Protein AF-A0A0F9DGI6-F1 (afdb_monomer_lite)

Structure (mmCIF, N/CA/C/O backbone):
data_AF-A0A0F9DGI6-F1
#
_entry.id   AF-A0A0F9DGI6-F1
#
loop_
_atom_site.group_PDB
_atom_site.id
_atom_site.type_symbol
_atom_site.label_atom_id
_atom_site.label_alt_id
_atom_site.label_comp_id
_atom_site.label_asym_id
_atom_site.label_entity_id
_atom_site.label_seq_id
_atom_site.pdbx_PDB_ins_code
_atom_site.Cartn_x
_atom_site.Cartn_y
_atom_site.Cartn_z
_atom_site.occupancy
_atom_site.B_iso_or_equiv
_atom_site.auth_seq_id
_atom_site.auth_comp_id
_atom_site.auth_asym_id
_atom_site.auth_atom_id
_atom_site.pdbx_PDB_model_num
ATOM 1 N N . MET A 1 1 ? -8.367 -5.521 -29.410 1.00 47.44 1 MET A N 1
ATOM 2 C CA . MET A 1 1 ? -8.318 -5.697 -27.944 1.00 47.44 1 MET A CA 1
ATOM 3 C C . MET A 1 1 ? -9.684 -6.177 -27.486 1.00 47.44 1 MET A C 1
ATOM 5 O O . MET A 1 1 ? -10.638 -5.412 -27.574 1.00 47.44 1 MET A O 1
ATOM 9 N N . SER A 1 2 ? -9.811 -7.448 -27.109 1.00 55.69 2 SER A N 1
ATOM 10 C CA . SER A 1 2 ? -10.989 -7.935 -26.387 1.00 55.69 2 SER A CA 1
ATOM 11 C C . SER A 1 2 ? -10.963 -7.313 -24.996 1.00 55.69 2 SER A C 1
ATOM 13 O O . SER A 1 2 ? -9.990 -7.484 -24.268 1.00 55.69 2 SER A O 1
ATOM 15 N N . ILE A 1 3 ? -11.986 -6.536 -24.656 1.00 68.00 3 ILE A N 1
ATOM 16 C CA . ILE A 1 3 ? -12.141 -6.012 -23.301 1.00 68.00 3 ILE A CA 1
ATOM 17 C C . ILE A 1 3 ? -12.694 -7.174 -22.473 1.00 68.00 3 ILE A C 1
ATOM 19 O O . ILE A 1 3 ? -13.788 -7.660 -22.767 1.00 68.00 3 ILE A O 1
ATOM 23 N N . GLU A 1 4 ? -11.923 -7.662 -21.502 1.00 77.56 4 GLU A N 1
ATOM 24 C CA . GLU A 1 4 ? -12.366 -8.728 -20.598 1.00 77.56 4 GLU A CA 1
ATOM 25 C C . GLU A 1 4 ? -13.684 -8.330 -19.915 1.00 77.56 4 GLU A C 1
ATOM 27 O O . GLU A 1 4 ? -13.860 -7.186 -19.491 1.00 77.56 4 GLU A O 1
ATOM 32 N N . GLY A 1 5 ? -14.643 -9.256 -19.867 1.00 76.38 5 GLY A N 1
ATOM 33 C CA . GLY A 1 5 ? -15.973 -9.004 -19.307 1.00 76.38 5 GLY A CA 1
ATOM 34 C C . GLY A 1 5 ? -16.953 -8.247 -20.205 1.00 76.38 5 GLY A C 1
ATOM 35 O O . GLY A 1 5 ? -17.987 -7.787 -19.717 1.00 76.38 5 GLY A O 1
ATOM 36 N N . TYR A 1 6 ? -16.671 -8.105 -21.505 1.00 84.75 6 TYR A N 1
ATOM 37 C CA . TYR A 1 6 ? -17.613 -7.523 -22.465 1.00 84.75 6 TYR A CA 1
ATOM 38 C C . TYR A 1 6 ? -17.814 -8.416 -23.691 1.00 84.75 6 TYR A C 1
ATOM 40 O O . TYR A 1 6 ? -16.871 -8.739 -24.413 1.00 84.75 6 TYR A O 1
ATOM 48 N N . ILE A 1 7 ? -19.075 -8.718 -24.002 1.00 83.25 7 ILE A N 1
ATOM 49 C CA . ILE A 1 7 ? -19.477 -9.396 -25.237 1.00 83.25 7 ILE A CA 1
ATOM 50 C C . ILE A 1 7 ? -20.101 -8.350 -26.160 1.00 83.25 7 ILE A C 1
ATOM 52 O O . ILE A 1 7 ? -21.113 -7.730 -25.836 1.00 83.25 7 ILE A O 1
ATOM 56 N N . ARG A 1 8 ? -19.492 -8.124 -27.334 1.00 81.69 8 ARG A N 1
ATOM 57 C CA . ARG A 1 8 ? -19.981 -7.163 -28.349 1.00 81.69 8 ARG A CA 1
ATOM 58 C C . ARG A 1 8 ? -20.256 -5.757 -27.775 1.00 81.69 8 ARG A C 1
ATOM 60 O O . ARG A 1 8 ? -21.290 -5.158 -28.059 1.00 81.69 8 ARG A O 1
ATOM 67 N N . LYS A 1 9 ? -19.323 -5.234 -26.966 1.00 80.00 9 LYS A N 1
ATOM 68 C CA . LYS A 1 9 ? -19.416 -3.936 -26.254 1.00 80.00 9 LYS A CA 1
ATOM 69 C C . LYS A 1 9 ? -20.543 -3.835 -25.214 1.00 80.00 9 LYS A C 1
ATOM 71 O O . LYS A 1 9 ? -20.774 -2.751 -24.688 1.00 80.00 9 LYS A O 1
ATOM 76 N N . ARG A 1 10 ? -21.229 -4.933 -24.890 1.00 82.88 10 ARG A N 1
ATOM 77 C CA . ARG A 1 10 ? -22.162 -5.007 -23.760 1.00 82.88 10 ARG A CA 1
ATOM 78 C C . ARG A 1 10 ? -21.486 -5.729 -22.596 1.00 82.88 10 ARG A C 1
ATOM 80 O O . ARG A 1 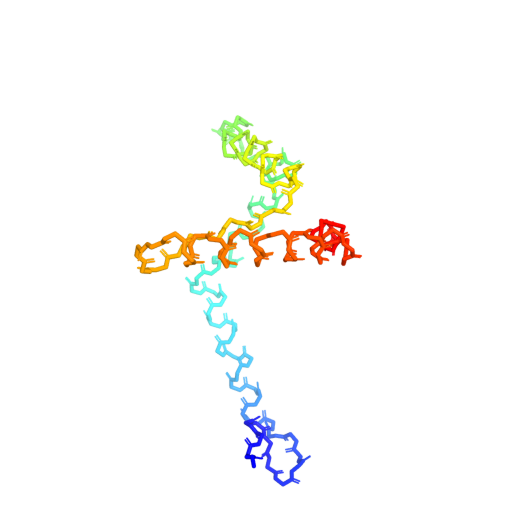10 ? -20.733 -6.670 -22.856 1.00 82.88 10 ARG A O 1
ATOM 87 N N . PRO A 1 11 ? -21.698 -5.286 -21.349 1.00 84.81 11 PRO A N 1
ATOM 88 C CA . PRO A 1 11 ? -21.138 -5.966 -20.191 1.00 84.81 11 PRO A CA 1
ATOM 89 C C . PRO A 1 11 ? -21.702 -7.385 -20.112 1.00 84.81 11 PRO A C 1
ATOM 91 O O . PRO A 1 11 ? -22.913 -7.584 -20.209 1.00 84.81 11 PRO A O 1
ATOM 94 N N . ASP A 1 12 ? -20.815 -8.362 -19.960 1.00 89.00 12 ASP A N 1
ATOM 95 C CA . ASP A 1 12 ? -21.192 -9.739 -19.672 1.00 89.00 12 ASP A CA 1
ATOM 96 C C . ASP A 1 12 ? -21.518 -9.850 -18.182 1.00 89.00 12 ASP A C 1
ATOM 98 O O . ASP A 1 12 ? -20.631 -9.863 -17.326 1.00 89.00 12 ASP A O 1
ATOM 102 N N . THR A 1 13 ? -22.810 -9.884 -17.868 1.00 87.69 13 THR A N 1
ATOM 103 C CA . THR A 1 13 ? -23.293 -9.923 -16.488 1.00 87.69 13 THR A CA 1
ATOM 104 C C . THR A 1 13 ? -22.795 -11.155 -15.740 1.00 87.69 13 THR A C 1
ATOM 106 O O . THR A 1 13 ? -22.442 -11.028 -14.573 1.00 87.69 13 THR A O 1
ATOM 109 N N . GLY A 1 14 ? -22.694 -12.313 -16.404 1.00 89.81 14 GLY A N 1
ATOM 110 C CA . GLY A 1 14 ? -22.237 -13.554 -15.774 1.00 89.81 14 GLY A CA 1
ATOM 111 C C . GLY A 1 14 ? -20.754 -13.500 -15.419 1.00 89.81 14 GLY A C 1
ATOM 112 O O . GLY A 1 14 ? -20.357 -13.868 -14.312 1.00 89.81 14 GLY A O 1
ATOM 113 N N . TYR A 1 15 ? -19.933 -12.951 -16.319 1.00 89.50 15 TYR A N 1
ATOM 114 C CA . TYR A 1 15 ? -18.527 -12.694 -16.019 1.00 89.50 15 TYR A CA 1
ATOM 115 C C . TYR A 1 15 ? -18.375 -11.746 -14.824 1.00 89.50 15 TYR A C 1
ATOM 117 O O . TYR A 1 15 ? -17.676 -12.078 -13.867 1.00 89.50 15 TYR A O 1
ATOM 125 N N . TRP A 1 16 ? -19.046 -10.592 -14.831 1.00 90.81 16 TRP A N 1
ATOM 126 C CA . TRP A 1 16 ? -18.914 -9.615 -13.743 1.00 90.81 16 TRP A CA 1
ATOM 127 C C . TRP A 1 16 ? -19.438 -10.141 -12.406 1.00 90.81 16 TRP A C 1
ATOM 129 O O . TRP A 1 16 ? -18.815 -9.902 -11.372 1.00 90.81 16 TRP A O 1
ATOM 139 N N . GLU A 1 17 ? -20.522 -10.913 -12.415 1.00 93.50 17 GLU A N 1
ATOM 140 C CA . GLU A 1 17 ? -21.028 -11.594 -11.226 1.00 93.50 17 GLU A CA 1
ATOM 141 C C . GLU A 1 17 ? -19.994 -12.586 -10.674 1.00 93.50 17 GLU A C 1
ATOM 143 O O . GLU A 1 17 ? -19.674 -12.545 -9.483 1.00 93.50 17 GLU A O 1
ATOM 148 N N . SER A 1 18 ? -19.366 -13.391 -11.540 1.00 92.69 18 SER A N 1
ATOM 149 C CA . SER A 1 18 ? -18.295 -14.310 -11.131 1.00 92.69 18 SER A CA 1
ATOM 150 C C . SER A 1 18 ? -17.097 -13.583 -10.504 1.00 92.69 18 SER A C 1
ATOM 152 O O . SER A 1 18 ? -16.570 -14.030 -9.483 1.00 92.69 18 SER A O 1
ATOM 154 N N . GLN A 1 19 ? -16.712 -12.418 -11.038 1.00 92.00 19 GLN A N 1
ATOM 155 C CA . GLN A 1 19 ? -15.623 -11.602 -10.492 1.00 92.00 19 GLN A CA 1
ATOM 156 C C . GLN A 1 19 ? -15.978 -11.016 -9.123 1.00 92.00 19 GLN A C 1
ATOM 158 O O . GLN A 1 19 ? -15.145 -10.992 -8.216 1.00 92.00 19 GLN A O 1
ATOM 163 N N . ILE A 1 20 ? -17.229 -10.588 -8.929 1.00 92.88 20 ILE A N 1
ATOM 164 C CA . ILE A 1 20 ? -17.713 -10.120 -7.624 1.00 92.88 20 ILE A CA 1
ATOM 165 C C . ILE A 1 20 ? -17.673 -11.260 -6.602 1.00 92.88 20 ILE A C 1
ATOM 167 O O . ILE A 1 20 ? -17.228 -11.052 -5.470 1.00 92.88 20 ILE A O 1
ATOM 171 N N . HIS A 1 21 ? -18.100 -12.467 -6.982 1.00 95.25 21 HIS A N 1
ATOM 172 C CA . HIS A 1 21 ? -18.019 -13.640 -6.113 1.00 95.25 21 HIS A CA 1
ATOM 173 C C . HIS A 1 21 ? -16.573 -14.006 -5.774 1.00 95.25 21 HIS A C 1
ATOM 175 O O . HIS A 1 21 ? -16.265 -14.192 -4.596 1.00 95.25 21 HIS A O 1
ATOM 181 N N . ALA A 1 22 ? -15.673 -14.005 -6.757 1.00 92.44 22 ALA A N 1
ATOM 182 C CA . ALA A 1 22 ? -14.246 -14.222 -6.536 1.00 92.44 22 ALA A CA 1
ATOM 183 C C . ALA A 1 22 ? -13.650 -13.173 -5.581 1.00 92.44 22 ALA A C 1
ATOM 185 O O . ALA A 1 22 ? -12.915 -13.518 -4.655 1.00 92.44 22 ALA A O 1
ATOM 186 N N . GLY A 1 23 ? -14.029 -11.900 -5.731 1.00 92.12 23 GLY A N 1
ATOM 187 C CA . GLY A 1 23 ? -13.617 -10.820 -4.836 1.00 92.12 23 GLY A CA 1
ATOM 188 C C . GLY A 1 23 ? -14.131 -10.995 -3.403 1.00 92.12 23 GLY A C 1
ATOM 189 O O . GLY A 1 23 ? -13.377 -10.797 -2.447 1.00 92.12 23 GLY A O 1
ATOM 190 N N . LYS A 1 24 ? -15.392 -11.415 -3.230 1.00 91.94 24 LYS A N 1
ATOM 191 C CA . LYS A 1 24 ? -15.965 -11.746 -1.912 1.00 91.94 24 LYS A CA 1
ATOM 192 C C . LYS A 1 24 ? -15.247 -12.934 -1.273 1.00 91.94 24 LYS A C 1
ATOM 194 O O . LYS A 1 24 ? -14.912 -12.884 -0.092 1.00 91.94 24 LYS A O 1
ATOM 199 N N . GLU A 1 25 ? -14.958 -13.981 -2.042 1.00 92.00 25 GLU A N 1
ATOM 200 C CA . GLU A 1 25 ? -14.208 -15.133 -1.544 1.00 92.00 25 GLU A CA 1
ATOM 201 C C . GLU A 1 25 ? -12.786 -14.773 -1.130 1.00 92.00 25 GLU A C 1
ATOM 203 O O . GLU A 1 25 ? -12.341 -15.179 -0.056 1.00 92.00 25 GLU A O 1
ATOM 208 N N . PHE A 1 26 ? -12.084 -14.006 -1.964 1.00 92.75 26 PHE A N 1
ATOM 209 C CA . PHE A 1 26 ? -10.745 -13.524 -1.667 1.00 92.75 26 PHE A CA 1
ATOM 210 C C . PHE A 1 26 ? -10.742 -12.705 -0.376 1.00 92.75 26 PHE A C 1
ATOM 212 O O . PHE A 1 26 ? -9.940 -12.962 0.521 1.00 92.75 26 PHE A O 1
ATOM 219 N N . ARG A 1 27 ? -11.688 -11.769 -0.236 1.00 88.88 27 ARG A N 1
ATOM 220 C CA . ARG A 1 27 ? -11.840 -10.960 0.976 1.00 88.88 27 ARG A CA 1
ATOM 221 C C . ARG A 1 27 ? -12.074 -11.833 2.208 1.00 88.88 27 ARG A C 1
ATOM 223 O O . ARG A 1 27 ? -11.410 -11.641 3.224 1.00 88.88 27 ARG A O 1
ATOM 230 N N . ARG A 1 28 ? -12.958 -12.826 2.116 1.00 87.00 28 ARG A N 1
ATOM 231 C CA . ARG A 1 28 ? -13.222 -13.748 3.225 1.00 87.00 28 ARG A CA 1
ATOM 232 C C . ARG A 1 28 ? -11.983 -14.568 3.602 1.00 87.00 28 ARG A C 1
ATOM 234 O O . ARG A 1 28 ? -11.724 -14.737 4.787 1.00 87.00 28 ARG A O 1
ATOM 241 N N . LYS A 1 29 ? -11.235 -15.069 2.611 1.00 87.75 29 LYS A N 1
ATOM 242 C CA . LYS A 1 29 ? -10.066 -15.948 2.808 1.00 87.75 29 LYS A CA 1
ATOM 243 C C . LYS A 1 29 ? -8.828 -15.199 3.308 1.00 87.75 29 LYS A C 1
ATOM 245 O O . LYS A 1 29 ? -8.143 -15.701 4.188 1.00 87.75 29 LYS A O 1
ATOM 250 N N . PHE A 1 30 ? -8.542 -14.020 2.758 1.00 85.12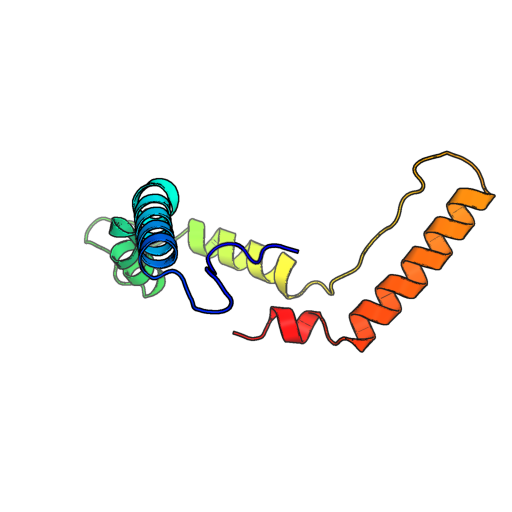 30 PHE A N 1
ATOM 251 C CA . PHE A 1 30 ? -7.266 -13.328 2.977 1.00 85.12 30 PHE A CA 1
ATOM 252 C C . PHE A 1 30 ? -7.382 -12.037 3.782 1.00 85.12 30 PHE A C 1
ATOM 254 O O . PHE A 1 30 ? -6.425 -11.654 4.450 1.00 85.12 30 PHE A O 1
ATOM 261 N N . ALA A 1 31 ? -8.528 -11.355 3.739 1.00 82.56 31 ALA A N 1
ATOM 262 C CA . ALA A 1 31 ? -8.705 -10.087 4.444 1.00 82.56 31 ALA A CA 1
ATOM 263 C C . ALA A 1 31 ? -9.320 -10.251 5.843 1.00 82.56 31 ALA A C 1
ATOM 265 O O . ALA A 1 31 ? -9.510 -9.246 6.521 1.00 82.56 31 ALA A O 1
ATOM 266 N N . TYR A 1 32 ? -9.630 -11.484 6.271 1.00 83.88 32 TYR A N 1
ATOM 267 C CA . TYR A 1 32 ? -10.265 -11.802 7.559 1.00 83.88 32 TYR A CA 1
ATOM 268 C C . TYR A 1 32 ? -11.494 -10.924 7.853 1.00 83.88 32 TYR A C 1
ATOM 270 O O . TYR A 1 32 ? -11.630 -10.367 8.940 1.00 83.88 32 TYR A O 1
ATOM 278 N N . GLU A 1 33 ? -12.400 -10.793 6.877 1.00 86.12 33 GLU A N 1
ATOM 279 C CA . GLU A 1 33 ? -13.589 -9.920 6.951 1.00 86.12 33 GLU A CA 1
ATOM 280 C C . GLU A 1 33 ? -14.406 -10.083 8.244 1.00 86.12 33 GLU A C 1
ATOM 282 O O . GLU A 1 33 ? -14.931 -9.111 8.781 1.00 86.12 33 GLU A O 1
ATOM 287 N N . GLN A 1 34 ? -14.463 -11.302 8.781 1.00 88.00 34 GLN A N 1
ATOM 288 C CA . GLN A 1 34 ? -15.182 -11.634 10.015 1.00 88.00 34 GLN A CA 1
ATOM 289 C C . GLN A 1 34 ? -14.616 -10.913 11.251 1.00 88.00 34 GLN A C 1
ATOM 291 O O . GLN A 1 34 ? -15.362 -10.560 12.160 1.00 88.00 34 GLN A O 1
ATOM 296 N N . GLU A 1 35 ? -13.312 -10.634 11.272 1.00 85.25 35 GLU A N 1
ATOM 297 C CA . GLU A 1 35 ? -12.629 -9.986 12.398 1.00 85.25 35 GLU A CA 1
ATOM 298 C C . GLU A 1 35 ? -12.645 -8.450 12.290 1.00 85.25 35 GLU A C 1
ATOM 300 O O . GLU A 1 35 ? -12.202 -7.755 13.206 1.00 85.25 35 GLU A O 1
ATOM 305 N N . TRP A 1 36 ? -13.180 -7.878 11.203 1.00 85.50 36 TRP A N 1
ATOM 306 C CA . TRP A 1 36 ? -13.152 -6.427 10.977 1.00 85.50 36 TRP A CA 1
ATOM 307 C C . TRP A 1 36 ? -13.881 -5.633 12.059 1.00 85.50 36 TRP A C 1
ATOM 309 O O . TRP A 1 36 ? -13.436 -4.538 12.409 1.00 85.50 36 TRP A O 1
ATOM 319 N N . SER A 1 37 ? -14.981 -6.170 12.604 1.00 86.50 37 SER A N 1
ATOM 320 C CA . SER A 1 37 ? -15.689 -5.527 13.720 1.00 86.50 37 SER A CA 1
ATOM 321 C C . SER A 1 37 ? -14.780 -5.419 14.937 1.00 86.50 37 SER A C 1
ATOM 323 O O . SER A 1 37 ? -14.573 -4.330 15.458 1.00 86.50 37 SER A O 1
ATOM 325 N N . LYS A 1 38 ? -14.134 -6.525 15.311 1.00 82.44 38 LYS A N 1
ATOM 326 C CA . LYS A 1 38 ? -13.211 -6.585 16.445 1.00 82.44 38 LYS A CA 1
ATOM 327 C C . LYS A 1 38 ? -12.030 -5.634 16.274 1.00 82.44 38 LYS A C 1
ATOM 329 O O . LYS A 1 38 ? -11.675 -4.925 17.208 1.00 82.44 38 LYS A O 1
ATOM 334 N N . TRP A 1 39 ? -11.433 -5.565 15.082 1.00 78.81 39 TRP A N 1
ATOM 335 C CA . TRP A 1 39 ? -10.344 -4.620 14.811 1.00 78.81 39 TRP A CA 1
ATOM 336 C C . TRP A 1 39 ? -10.802 -3.162 14.884 1.00 78.81 39 TRP A C 1
ATOM 338 O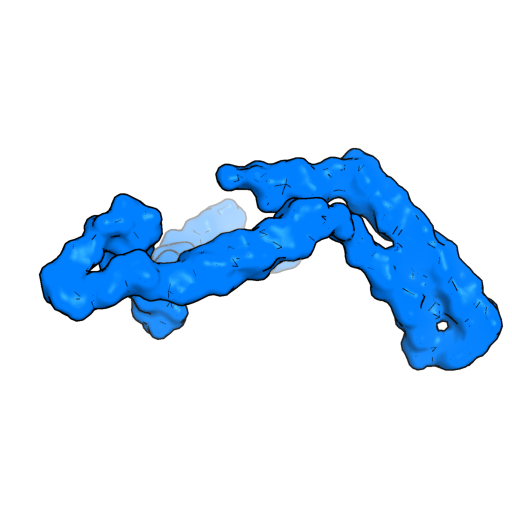 O . TRP A 1 39 ? -10.073 -2.310 15.392 1.00 78.81 39 TRP A O 1
ATOM 348 N N . ARG A 1 40 ? -12.016 -2.868 14.406 1.00 80.19 40 ARG A N 1
ATOM 349 C CA . ARG A 1 40 ? -12.632 -1.541 14.521 1.00 80.19 40 ARG A CA 1
ATOM 350 C C . ARG A 1 40 ? -12.908 -1.178 15.980 1.00 80.19 40 ARG A C 1
ATOM 352 O O . ARG A 1 40 ? -12.642 -0.042 16.365 1.00 80.19 40 ARG A O 1
ATOM 359 N N . ASP A 1 41 ? -13.397 -2.119 16.777 1.00 80.94 41 ASP A N 1
ATOM 360 C CA . ASP A 1 41 ? -13.667 -1.931 18.204 1.00 80.94 41 ASP A CA 1
ATOM 361 C C . ASP A 1 41 ? -12.366 -1.703 18.982 1.00 80.94 41 ASP A C 1
ATOM 363 O O . ASP A 1 41 ? -12.256 -0.725 19.720 1.00 80.94 41 ASP A O 1
ATOM 367 N N . PHE A 1 42 ? -11.322 -2.485 18.696 1.00 74.00 42 PHE A N 1
ATOM 368 C CA . PHE A 1 42 ? -9.970 -2.263 19.216 1.00 74.00 42 PHE A CA 1
ATOM 369 C C . PHE A 1 42 ? -9.394 -0.900 18.815 1.00 74.00 42 PHE A C 1
ATOM 371 O O . PHE A 1 42 ? -8.784 -0.219 19.637 1.00 74.00 42 PHE A O 1
ATOM 378 N N . TYR A 1 43 ? -9.606 -0.453 17.574 1.00 70.69 43 TYR A N 1
ATOM 379 C CA . TYR A 1 43 ? -9.196 0.888 17.147 1.00 70.69 43 TYR A CA 1
ATOM 380 C C . TYR A 1 43 ? -9.949 1.996 17.901 1.00 70.69 43 TYR A C 1
ATOM 382 O O . TYR A 1 43 ? -9.367 3.028 18.230 1.00 70.69 43 TYR A O 1
ATOM 390 N N . ARG A 1 44 ? -11.235 1.782 18.199 1.00 76.56 44 ARG A N 1
ATOM 391 C CA . ARG A 1 44 ? -12.088 2.721 18.946 1.00 76.56 44 ARG A CA 1
ATOM 392 C C . ARG A 1 44 ? -11.894 2.666 20.462 1.00 76.56 44 ARG A C 1
ATOM 394 O O . ARG A 1 44 ? -12.498 3.467 21.165 1.00 76.56 44 ARG A O 1
ATOM 401 N N . GLY A 1 45 ? -11.054 1.760 20.958 1.00 73.19 45 GLY A N 1
ATOM 402 C CA . GLY A 1 45 ? -10.818 1.584 22.387 1.00 73.19 45 GLY A CA 1
ATOM 403 C C . GLY A 1 45 ? -11.915 0.798 23.116 1.00 73.19 45 GLY A C 1
ATOM 404 O O . GLY A 1 45 ? -11.950 0.809 24.343 1.00 73.19 45 GLY A O 1
ATOM 405 N N . ASN A 1 46 ? -12.790 0.110 22.380 1.00 80.12 46 ASN A N 1
ATOM 406 C CA . ASN A 1 46 ? -13.806 -0.786 22.922 1.00 80.12 46 ASN A CA 1
ATOM 407 C C . ASN A 1 46 ? -13.188 -2.178 23.119 1.00 80.12 46 ASN A C 1
ATOM 409 O O . ASN A 1 46 ? -13.226 -3.030 22.230 1.00 80.12 46 ASN A O 1
ATOM 413 N N . TRP A 1 47 ? -12.566 -2.392 24.276 1.00 75.81 47 TRP A N 1
ATOM 414 C CA . TRP A 1 47 ? -11.886 -3.643 24.618 1.00 75.81 47 TRP A CA 1
ATOM 415 C C . TRP A 1 47 ? -12.819 -4.597 25.363 1.00 75.81 47 TRP A C 1
ATOM 417 O O . TRP A 1 47 ? -13.590 -4.175 26.225 1.00 75.81 47 TRP A O 1
ATOM 427 N N . ALA A 1 48 ? -12.719 -5.896 25.072 1.00 77.25 48 ALA A N 1
ATOM 428 C CA . ALA A 1 48 ? -13.380 -6.911 25.884 1.00 77.25 48 ALA A CA 1
ATOM 429 C C . ALA A 1 48 ? -12.740 -6.979 27.292 1.00 77.25 48 ALA A C 1
ATOM 431 O O . ALA A 1 48 ? -11.533 -6.742 27.423 1.00 77.25 48 ALA A O 1
ATOM 432 N N . PRO A 1 49 ? -13.504 -7.328 28.345 1.00 77.44 49 PRO A N 1
ATOM 433 C CA . PRO A 1 49 ? -12.968 -7.475 29.697 1.00 77.44 49 PRO A CA 1
ATOM 434 C C . PRO A 1 49 ? -11.809 -8.481 29.730 1.00 77.44 49 PRO A C 1
ATOM 436 O O . PRO A 1 49 ? -11.912 -9.568 29.166 1.00 77.44 49 PRO A O 1
ATOM 439 N N . GLY A 1 50 ? -10.696 -8.122 30.375 1.00 76.56 50 GLY A N 1
ATOM 440 C CA . GLY A 1 50 ? -9.500 -8.973 30.466 1.00 76.56 50 GLY A CA 1
ATOM 441 C C . GLY A 1 50 ? -8.531 -8.878 29.279 1.00 76.56 50 GLY A C 1
ATOM 442 O O . GLY A 1 50 ? -7.439 -9.437 29.347 1.00 76.56 50 GLY A O 1
ATOM 443 N N . VAL A 1 51 ? -8.868 -8.136 28.217 1.00 71.44 51 VAL A N 1
ATOM 444 C CA . VAL A 1 51 ? -7.916 -7.797 27.149 1.00 71.44 51 VAL A CA 1
ATOM 445 C C . VAL A 1 51 ? -7.123 -6.569 27.578 1.00 71.44 51 VAL A C 1
ATOM 447 O O . VAL A 1 51 ? -7.696 -5.518 27.862 1.00 71.44 51 VAL A O 1
ATOM 450 N N . MET A 1 52 ? -5.795 -6.690 27.634 1.00 66.94 52 MET A N 1
ATOM 451 C CA . MET A 1 52 ? -4.932 -5.564 27.981 1.00 66.94 52 MET A CA 1
ATOM 452 C C . MET A 1 52 ? -5.117 -4.429 26.948 1.00 66.94 52 MET A C 1
ATOM 454 O O . MET A 1 52 ? -4.851 -4.645 25.766 1.00 66.94 52 MET A O 1
ATOM 458 N N . PRO A 1 53 ? -5.522 -3.211 27.362 1.00 63.75 53 PRO A N 1
ATOM 459 C CA . PRO A 1 53 ? -5.775 -2.085 26.455 1.00 63.75 53 PRO A CA 1
ATOM 460 C C . PRO A 1 53 ? -4.487 -1.423 25.937 1.00 63.75 53 PRO A C 1
ATOM 462 O O . PRO A 1 53 ? -4.541 -0.449 25.184 1.00 63.75 53 PRO A O 1
ATOM 465 N N . LEU A 1 54 ? -3.312 -1.942 26.319 1.00 59.25 54 LEU A N 1
ATOM 466 C CA . LEU A 1 54 ? -2.044 -1.618 25.675 1.00 59.25 54 LEU A CA 1
ATOM 467 C C . LEU A 1 54 ? -2.055 -2.237 24.284 1.00 59.25 54 LEU A C 1
ATOM 469 O O . LEU A 1 54 ? -1.547 -3.329 24.040 1.00 59.25 54 LEU A O 1
ATOM 473 N N . ASN A 1 55 ? -2.644 -1.499 23.353 1.00 63.94 55 ASN A N 1
ATOM 474 C CA . ASN A 1 55 ? -2.554 -1.779 21.940 1.00 63.94 55 ASN A CA 1
ATOM 475 C C . ASN A 1 55 ? -1.113 -1.495 21.489 1.00 63.94 55 ASN A C 1
ATOM 477 O O . ASN A 1 55 ? -0.836 -0.489 20.840 1.00 63.94 55 ASN A O 1
ATOM 481 N N . LEU A 1 56 ? -0.176 -2.368 21.880 1.00 64.00 56 LEU A N 1
ATOM 482 C CA . LEU A 1 56 ? 1.220 -2.341 21.447 1.00 64.00 56 LEU A CA 1
ATOM 483 C C . LEU A 1 56 ? 1.263 -2.263 19.925 1.00 64.00 56 LEU A C 1
ATOM 485 O O . LEU A 1 56 ? 2.021 -1.475 19.377 1.00 64.00 56 LEU A O 1
ATOM 489 N N . PHE A 1 57 ? 0.362 -2.979 19.249 1.00 61.38 57 PHE A N 1
ATOM 490 C CA . PHE A 1 57 ? 0.166 -2.893 17.807 1.00 61.38 57 PHE A CA 1
ATOM 491 C C . PHE A 1 57 ? -0.184 -1.483 17.325 1.00 61.38 57 PHE A C 1
ATOM 493 O O . PHE A 1 57 ? 0.429 -1.021 16.374 1.00 61.38 57 PHE A O 1
ATOM 500 N N . TYR A 1 58 ? -1.100 -0.762 17.971 1.00 62.09 58 TYR A N 1
ATOM 501 C CA . TYR A 1 58 ? -1.384 0.642 17.660 1.00 62.09 58 TYR A CA 1
ATOM 502 C C . TYR A 1 58 ? -0.241 1.562 18.052 1.00 62.09 58 TYR A C 1
ATOM 504 O O . TYR A 1 58 ? 0.001 2.505 17.324 1.00 62.09 58 TYR A O 1
ATOM 512 N N . MET A 1 59 ? 0.505 1.316 19.128 1.00 65.25 59 MET A N 1
ATOM 513 C CA . MET A 1 59 ? 1.702 2.106 19.441 1.00 65.25 59 MET A CA 1
ATOM 514 C C . MET A 1 59 ? 2.815 1.888 18.399 1.00 65.25 59 MET A C 1
ATOM 516 O O . MET A 1 59 ? 3.464 2.846 17.974 1.00 65.25 59 MET A O 1
ATOM 520 N N . PHE A 1 60 ? 2.996 0.656 17.917 1.00 65.12 60 PHE A N 1
ATOM 521 C CA . PHE A 1 60 ? 3.914 0.310 16.831 1.00 65.12 60 PHE A CA 1
ATOM 522 C C . PHE A 1 60 ? 3.433 0.871 15.488 1.00 65.12 60 PHE A C 1
ATOM 524 O O . PHE A 1 60 ? 4.180 1.562 14.804 1.00 65.12 60 PHE A O 1
ATOM 531 N N . LEU A 1 61 ? 2.166 0.683 15.126 1.00 63.62 61 LEU A N 1
ATOM 532 C CA . LEU A 1 61 ? 1.575 1.266 13.920 1.00 63.62 61 LEU A CA 1
ATOM 533 C C . LEU A 1 61 ? 1.598 2.793 13.987 1.00 63.62 61 LEU A C 1
ATOM 535 O O . LEU A 1 61 ? 2.035 3.426 13.041 1.00 63.62 61 LEU A O 1
ATOM 539 N N . ARG A 1 62 ? 1.246 3.410 15.114 1.00 62.31 62 ARG A N 1
ATOM 540 C CA . ARG A 1 62 ? 1.332 4.860 15.338 1.00 62.31 62 ARG A CA 1
ATOM 541 C C . ARG A 1 62 ? 2.764 5.373 15.397 1.00 62.31 62 ARG A C 1
ATOM 543 O O . ARG A 1 62 ? 2.931 6.573 15.289 1.00 62.31 62 ARG A O 1
ATOM 550 N N . SER A 1 63 ? 3.799 4.552 15.547 1.00 64.19 63 SER A N 1
ATOM 551 C CA . SER A 1 63 ? 5.195 5.006 15.410 1.00 64.19 63 SER A CA 1
ATOM 552 C C . SER A 1 63 ? 5.750 4.777 13.999 1.00 64.19 63 SER A C 1
ATOM 554 O O . SER A 1 63 ? 6.517 5.601 13.495 1.00 64.19 63 SER A O 1
ATOM 556 N N . ILE A 1 64 ? 5.300 3.725 13.311 1.00 66.00 64 ILE A N 1
ATOM 557 C CA . ILE A 1 64 ? 5.658 3.413 11.920 1.00 66.00 64 ILE A CA 1
ATOM 558 C C . ILE A 1 64 ? 4.929 4.335 10.935 1.00 66.00 64 ILE A C 1
ATOM 560 O O . ILE A 1 64 ? 5.560 4.891 10.0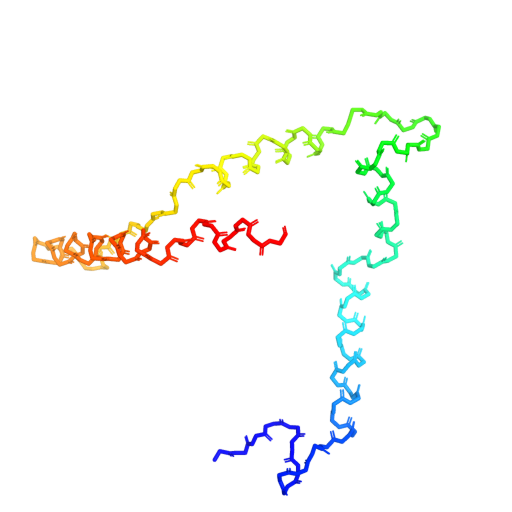37 1.00 66.00 64 ILE A O 1
ATOM 564 N N . VAL A 1 65 ? 3.624 4.548 11.121 1.00 62.81 65 VAL A N 1
ATOM 565 C CA . VAL A 1 65 ? 2.774 5.386 10.263 1.00 62.81 65 VAL A CA 1
ATOM 566 C C . VAL A 1 65 ? 3.343 6.800 10.159 1.00 62.81 65 VAL A C 1
ATOM 568 O O . VAL A 1 65 ? 3.555 7.233 9.037 1.00 62.81 65 VAL A O 1
ATOM 571 N N . PRO A 1 66 ? 3.732 7.502 11.239 1.00 59.81 66 PRO A N 1
ATOM 572 C CA . PRO A 1 66 ? 4.435 8.773 11.142 1.00 59.81 66 PRO A CA 1
ATOM 573 C C . PRO A 1 66 ? 5.711 8.718 10.306 1.00 59.81 66 PRO A C 1
ATOM 575 O O . PRO A 1 66 ? 5.948 9.612 9.502 1.00 59.81 66 PRO A O 1
ATOM 578 N N . ARG A 1 67 ? 6.536 7.676 10.448 1.00 56.62 67 ARG A N 1
ATOM 579 C CA . ARG A 1 67 ? 7.774 7.560 9.662 1.00 56.62 67 ARG A CA 1
ATOM 580 C C . ARG A 1 67 ? 7.509 7.360 8.175 1.00 56.62 67 ARG A C 1
ATOM 582 O O . ARG A 1 67 ? 8.247 7.914 7.369 1.00 56.62 67 ARG A O 1
ATOM 589 N N . VAL A 1 68 ? 6.477 6.605 7.812 1.00 60.09 68 VAL A N 1
ATOM 590 C CA . VAL A 1 68 ? 6.116 6.348 6.408 1.00 60.09 68 VAL A CA 1
ATOM 591 C C . VAL A 1 68 ? 5.290 7.502 5.815 1.00 60.09 68 VAL A C 1
ATOM 593 O O . VAL A 1 68 ? 5.443 7.829 4.646 1.00 60.09 68 VAL A O 1
ATOM 596 N N . TYR A 1 69 ? 4.467 8.173 6.625 1.00 60.19 69 TYR A N 1
ATOM 597 C CA . TYR A 1 69 ? 3.509 9.207 6.211 1.00 60.19 69 TYR A CA 1
ATOM 598 C C . TYR A 1 69 ? 4.052 10.645 6.307 1.00 60.19 69 TYR A C 1
ATOM 600 O O . TYR A 1 69 ? 3.689 11.513 5.507 1.00 60.19 69 TYR A O 1
ATOM 608 N N . PHE A 1 70 ? 4.915 10.946 7.287 1.00 55.91 70 PHE A N 1
ATOM 609 C CA . PHE A 1 70 ? 5.531 12.274 7.425 1.00 55.91 70 PHE A CA 1
ATOM 610 C C . PHE A 1 70 ? 6.841 12.414 6.665 1.00 55.91 70 PHE A C 1
ATOM 612 O O . PHE A 1 70 ? 7.224 13.552 6.384 1.00 55.91 70 PHE A O 1
ATOM 619 N N . ARG A 1 71 ? 7.495 11.315 6.276 1.00 68.94 71 ARG A N 1
ATOM 620 C CA . ARG A 1 71 ? 8.649 11.395 5.382 1.00 68.94 71 ARG A CA 1
ATOM 621 C C . ARG A 1 71 ? 8.185 11.853 4.004 1.00 68.94 71 ARG A C 1
ATOM 623 O O . ARG A 1 71 ? 7.164 11.399 3.494 1.00 68.94 71 ARG A O 1
ATOM 630 N N . ASP A 1 72 ? 8.903 12.807 3.427 1.00 76.56 72 ASP A N 1
ATOM 631 C CA . ASP A 1 72 ? 8.630 13.210 2.054 1.00 76.56 72 ASP A CA 1
ATOM 632 C C . ASP A 1 72 ? 8.982 12.052 1.113 1.00 76.56 72 ASP A C 1
ATOM 634 O O . ASP A 1 72 ? 10.069 11.480 1.247 1.00 76.56 72 ASP A O 1
ATOM 638 N N . PRO A 1 73 ? 8.080 11.672 0.192 1.00 83.00 73 PRO A N 1
ATOM 639 C CA . PRO A 1 73 ? 8.348 10.595 -0.744 1.00 83.00 73 PRO A CA 1
ATOM 640 C C . PRO A 1 73 ? 9.492 11.013 -1.669 1.00 83.00 73 PRO A C 1
ATOM 642 O O . PRO A 1 73 ? 9.409 12.028 -2.364 1.00 83.00 73 PRO A O 1
ATOM 645 N N . THR A 1 74 ? 10.564 10.226 -1.657 1.00 87.81 74 THR A N 1
ATOM 646 C CA . THR A 1 74 ? 11.729 10.399 -2.526 1.00 87.81 74 THR A CA 1
ATOM 647 C C . THR A 1 74 ? 12.141 9.059 -3.102 1.00 87.81 74 THR A C 1
ATOM 649 O O . THR A 1 74 ? 12.148 8.059 -2.384 1.00 87.81 74 THR A O 1
ATOM 652 N N . VAL A 1 75 ? 12.541 9.052 -4.364 1.00 89.75 75 VAL A N 1
ATOM 653 C CA . VAL A 1 75 ? 13.106 7.887 -5.045 1.00 89.75 75 VAL A CA 1
ATOM 654 C C . VAL A 1 75 ? 14.620 8.044 -5.085 1.00 89.75 75 VAL A C 1
ATOM 656 O O . VAL A 1 75 ? 15.117 9.143 -5.332 1.00 89.75 75 VAL A O 1
ATOM 659 N N . SER A 1 76 ? 15.341 6.955 -4.823 1.00 92.81 76 SER A N 1
ATOM 660 C CA . SER A 1 76 ? 16.772 6.860 -5.103 1.00 92.81 76 SER A CA 1
ATOM 661 C C . SER A 1 76 ? 16.988 5.886 -6.250 1.00 92.81 76 SER A C 1
ATOM 663 O O . SER A 1 76 ? 16.365 4.824 -6.271 1.00 92.81 76 SER A O 1
ATOM 665 N N . ILE A 1 77 ? 17.841 6.254 -7.201 1.00 92.00 77 ILE A N 1
ATOM 666 C CA . ILE A 1 77 ? 18.113 5.449 -8.390 1.00 92.00 77 ILE A CA 1
ATOM 667 C C . ILE A 1 77 ? 19.574 5.034 -8.359 1.00 92.00 77 ILE A C 1
ATOM 669 O O . ILE A 1 77 ? 20.478 5.866 -8.422 1.00 92.00 77 ILE A O 1
ATOM 673 N N . SER A 1 78 ? 19.791 3.724 -8.295 1.00 92.31 78 SER A N 1
ATOM 674 C CA . SER A 1 78 ? 21.116 3.122 -8.392 1.00 92.31 78 SER A CA 1
ATOM 675 C C . SER A 1 78 ? 21.298 2.525 -9.786 1.00 92.31 78 SER A C 1
ATOM 677 O O . SER A 1 78 ? 20.405 1.818 -10.262 1.00 92.31 78 SER A O 1
ATOM 679 N N . PRO A 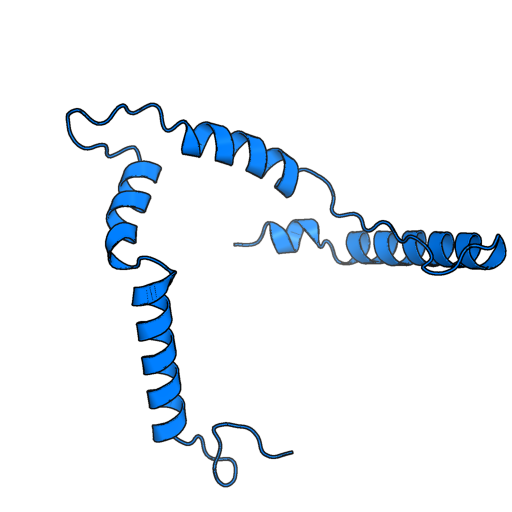1 79 ? 22.427 2.784 -10.467 1.00 93.56 79 PRO A N 1
ATOM 680 C CA . PRO A 1 79 ? 22.670 2.214 -11.782 1.00 93.56 79 PRO A CA 1
ATOM 681 C C . PRO A 1 79 ? 22.869 0.697 -11.678 1.00 93.56 79 PRO A C 1
ATOM 683 O O . PRO A 1 79 ? 23.605 0.217 -10.819 1.00 93.56 79 PRO A O 1
ATOM 686 N N . ALA A 1 80 ? 22.244 -0.061 -12.581 1.00 89.88 80 ALA A N 1
ATOM 687 C CA . ALA A 1 80 ? 22.390 -1.518 -12.623 1.00 89.88 80 ALA A CA 1
ATOM 688 C C . ALA A 1 80 ? 23.792 -1.962 -13.075 1.00 89.88 80 ALA A C 1
ATOM 690 O O . ALA A 1 80 ? 24.273 -3.018 -12.671 1.00 89.88 80 ALA A O 1
ATOM 691 N N . LYS A 1 81 ? 24.452 -1.156 -13.919 1.00 90.38 81 LYS A N 1
ATOM 692 C CA . LYS A 1 81 ? 25.825 -1.389 -14.376 1.00 90.38 81 LYS A CA 1
ATOM 693 C C . LYS A 1 81 ? 26.770 -0.363 -13.746 1.00 90.38 81 LYS A C 1
ATOM 695 O O . LYS A 1 81 ? 26.455 0.830 -13.781 1.00 90.38 81 LYS A O 1
ATOM 700 N N . PRO A 1 82 ? 27.933 -0.787 -13.227 1.00 87.50 82 PRO A N 1
ATOM 701 C CA . PRO A 1 82 ? 28.944 0.140 -12.737 1.00 87.50 82 PRO A CA 1
ATOM 702 C C . PRO A 1 82 ? 29.494 1.000 -13.886 1.00 87.50 82 PRO A C 1
ATOM 704 O O . PRO A 1 82 ? 29.476 0.596 -15.049 1.00 87.50 82 PRO A O 1
ATOM 707 N N . GLY A 1 83 ? 29.951 2.208 -13.561 1.00 91.06 83 GLY A N 1
ATOM 708 C CA . GLY A 1 83 ? 30.511 3.160 -14.524 1.00 91.06 83 GLY A CA 1
ATOM 709 C C . GLY A 1 83 ? 30.168 4.607 -14.173 1.00 91.06 83 GLY A C 1
ATOM 710 O O . GLY A 1 83 ? 29.070 4.887 -13.691 1.00 91.06 83 GLY A O 1
ATOM 711 N N . ALA A 1 84 ? 31.105 5.527 -14.416 1.00 88.81 84 ALA A N 1
ATOM 712 C CA . ALA A 1 84 ? 30.939 6.945 -14.085 1.00 88.81 84 ALA A CA 1
ATOM 713 C C . ALA A 1 84 ? 29.769 7.593 -14.848 1.00 88.81 84 ALA A C 1
ATOM 715 O O . ALA A 1 84 ? 28.988 8.341 -14.262 1.00 88.81 84 ALA A O 1
ATOM 716 N N . GLU A 1 85 ? 29.595 7.244 -16.125 1.00 91.88 85 GLU A N 1
ATOM 717 C CA . GLU A 1 85 ? 28.492 7.731 -16.964 1.00 91.88 85 GLU A CA 1
ATOM 718 C C . GLU A 1 85 ? 27.132 7.232 -16.467 1.00 91.88 85 GLU A C 1
ATOM 720 O O . GLU A 1 85 ? 26.204 8.015 -16.280 1.00 91.88 85 GLU A O 1
ATOM 725 N N . ASN A 1 86 ? 27.025 5.938 -16.154 1.00 90.62 86 ASN A N 1
ATOM 726 C CA . ASN A 1 86 ? 25.796 5.348 -15.618 1.00 90.62 86 ASN A CA 1
ATOM 727 C C . ASN A 1 86 ? 25.420 5.959 -14.263 1.00 90.62 86 ASN A C 1
ATOM 729 O O . ASN A 1 86 ? 24.242 6.176 -13.982 1.00 90.62 86 ASN A O 1
ATOM 733 N N . LEU A 1 87 ? 26.418 6.277 -13.433 1.00 92.25 87 LEU A N 1
ATOM 734 C CA . LEU A 1 87 ? 26.216 6.961 -12.160 1.00 92.25 87 LEU A CA 1
ATOM 735 C C . LEU A 1 87 ? 25.717 8.397 -12.368 1.00 92.25 87 LEU A C 1
ATOM 737 O O . LEU A 1 87 ? 24.791 8.825 -11.679 1.00 92.25 87 LEU A O 1
ATOM 741 N N . LEU A 1 88 ? 26.266 9.122 -13.346 1.00 92.06 88 LEU A N 1
ATOM 742 C CA . LEU A 1 88 ? 25.780 10.447 -13.743 1.00 92.06 88 LEU A CA 1
ATOM 743 C C . LEU A 1 88 ? 24.331 10.399 -14.249 1.00 92.06 88 LEU A C 1
ATOM 745 O O . LEU A 1 88 ? 23.506 11.199 -13.800 1.00 92.06 88 LEU A O 1
ATOM 749 N N . PHE A 1 89 ? 23.992 9.443 -15.118 1.00 93.06 89 PHE A N 1
ATOM 750 C CA . PHE A 1 89 ? 22.625 9.270 -15.617 1.00 93.06 89 PHE A CA 1
ATOM 751 C C . PHE A 1 89 ? 21.639 8.919 -14.503 1.00 93.06 89 PHE A C 1
ATOM 753 O O . PHE A 1 89 ? 20.568 9.523 -14.425 1.00 93.06 89 PHE A O 1
ATOM 760 N N . ALA A 1 90 ? 22.013 8.015 -13.595 1.00 94.19 90 ALA A N 1
ATOM 761 C CA . ALA A 1 90 ? 21.192 7.671 -12.438 1.00 94.19 90 ALA A CA 1
ATOM 762 C C . ALA A 1 90 ? 20.926 8.897 -11.546 1.00 94.19 90 ALA A C 1
ATOM 764 O O . ALA A 1 90 ? 19.790 9.129 -11.140 1.00 94.19 90 ALA A O 1
ATOM 765 N N . ARG A 1 91 ? 21.938 9.745 -11.310 1.00 93.25 91 ARG A N 1
ATOM 766 C CA . ARG A 1 91 ? 21.785 10.993 -10.539 1.00 93.25 91 ARG A CA 1
ATOM 767 C C . ARG A 1 91 ? 20.912 12.034 -11.236 1.00 93.25 91 ARG A C 1
ATOM 769 O O . ARG A 1 91 ? 20.170 12.753 -10.562 1.00 93.25 91 ARG A O 1
ATOM 776 N N . LEU A 1 92 ? 21.000 12.137 -12.562 1.00 94.62 92 LEU A N 1
ATOM 777 C CA . LEU A 1 92 ? 20.136 13.017 -13.349 1.00 94.62 92 LEU A CA 1
ATOM 778 C C . LEU A 1 92 ? 18.675 12.573 -13.258 1.00 94.62 92 LEU A C 1
ATOM 780 O O . LEU A 1 92 ? 17.822 13.391 -12.911 1.00 94.62 92 LEU A O 1
ATOM 784 N N . LEU A 1 93 ? 18.404 11.287 -13.491 1.00 94.88 93 LEU A N 1
ATOM 785 C CA . LEU A 1 93 ? 17.063 10.711 -13.371 1.00 94.88 93 LEU A CA 1
ATOM 786 C C . LEU A 1 93 ? 16.506 10.881 -11.954 1.00 94.88 93 LEU A C 1
ATOM 788 O O . LEU A 1 93 ? 15.412 11.412 -11.786 1.00 94.88 93 LEU A O 1
ATOM 792 N N . GLU A 1 94 ? 17.305 10.572 -10.928 1.00 95.50 94 GLU A N 1
ATOM 793 C CA . GLU A 1 94 ? 16.921 10.728 -9.521 1.00 95.50 94 GLU A CA 1
ATOM 794 C C . GLU A 1 94 ? 16.477 12.168 -9.209 1.00 95.50 94 GLU A C 1
ATOM 796 O O . GLU A 1 94 ? 15.483 12.389 -8.512 1.00 95.50 94 GLU A O 1
ATOM 801 N N . ARG A 1 95 ? 17.166 13.184 -9.748 1.00 94.75 95 ARG A N 1
ATOM 802 C CA . ARG A 1 95 ? 16.763 14.592 -9.582 1.00 94.75 95 ARG A CA 1
ATOM 803 C C . ARG A 1 95 ? 15.469 14.931 -10.314 1.00 94.75 95 ARG A C 1
ATOM 805 O O . ARG A 1 95 ? 14.647 15.667 -9.759 1.00 94.75 95 ARG A O 1
ATOM 812 N N . VAL A 1 96 ? 15.306 14.456 -11.547 1.00 95.75 96 VAL A N 1
ATOM 813 C CA . VAL A 1 96 ? 14.117 14.730 -12.368 1.00 95.75 96 VAL A CA 1
ATOM 814 C C . VAL A 1 96 ? 12.876 14.113 -11.724 1.00 95.75 96 VAL A C 1
ATOM 816 O O . VAL A 1 96 ? 11.893 14.825 -11.501 1.00 95.75 96 VAL A O 1
ATOM 819 N N . ASP A 1 97 ? 12.958 12.852 -11.312 1.00 93.75 97 ASP A N 1
ATOM 820 C CA . ASP A 1 97 ? 11.840 12.116 -10.721 1.00 93.75 97 ASP A CA 1
ATOM 821 C C . ASP A 1 97 ? 11.428 12.708 -9.372 1.00 93.75 97 ASP A C 1
ATOM 823 O O . ASP A 1 97 ? 10.252 12.989 -9.131 1.00 93.75 97 ASP A O 1
ATOM 827 N N . ASN A 1 98 ? 12.395 13.032 -8.508 1.00 94.25 98 ASN A N 1
ATOM 828 C CA . ASN A 1 98 ? 12.095 13.687 -7.234 1.00 94.25 98 ASN A CA 1
ATOM 829 C C . ASN A 1 98 ? 11.480 15.084 -7.419 1.00 94.25 98 ASN A C 1
ATOM 831 O O . ASN A 1 98 ? 10.621 15.498 -6.634 1.00 94.25 98 ASN A O 1
ATOM 835 N N . LYS A 1 99 ? 11.871 15.826 -8.464 1.00 94.31 99 LYS A N 1
ATOM 836 C CA . LYS A 1 99 ? 11.233 17.107 -8.807 1.00 94.31 99 LYS A CA 1
ATOM 837 C C . LYS A 1 99 ? 9.792 16.901 -9.278 1.00 94.31 99 LYS A C 1
ATOM 839 O O . LYS A 1 99 ? 8.919 17.689 -8.903 1.00 94.31 99 LYS A O 1
ATOM 844 N N . MET A 1 100 ? 9.536 15.856 -10.060 1.00 93.44 100 MET A N 1
ATOM 845 C CA . MET A 1 100 ? 8.200 15.495 -10.529 1.00 93.44 100 MET A CA 1
ATOM 846 C C . MET A 1 100 ? 7.278 15.102 -9.366 1.00 93.44 100 MET A C 1
ATOM 848 O O . MET A 1 100 ? 6.201 15.682 -9.232 1.00 93.44 100 MET A O 1
ATOM 852 N N . LEU A 1 101 ? 7.733 14.232 -8.457 1.00 90.00 101 LEU A N 1
ATOM 853 C CA . LEU A 1 101 ? 6.975 13.808 -7.268 1.00 90.00 101 LEU A CA 1
ATOM 854 C C . LEU A 1 101 ? 6.543 14.986 -6.384 1.00 90.00 101 LEU A C 1
ATOM 856 O O . LEU A 1 101 ? 5.407 15.032 -5.900 1.00 90.00 101 LEU A O 1
ATOM 860 N N . ARG A 1 102 ? 7.422 15.985 -6.216 1.00 88.75 102 ARG A N 1
ATOM 861 C CA . ARG A 1 102 ? 7.092 17.226 -5.497 1.00 88.75 102 ARG A CA 1
ATOM 862 C C . ARG A 1 102 ? 6.029 18.046 -6.226 1.00 88.75 102 ARG A C 1
ATOM 864 O O . ARG A 1 102 ? 5.084 18.507 -5.590 1.00 88.75 102 ARG A O 1
ATOM 871 N N . ARG A 1 103 ? 6.154 18.212 -7.549 1.00 91.31 103 ARG A N 1
ATOM 872 C CA . ARG A 1 103 ? 5.182 18.965 -8.368 1.00 91.31 103 ARG A CA 1
ATOM 873 C C . ARG A 1 103 ? 3.798 18.325 -8.377 1.00 91.31 103 ARG A C 1
ATOM 875 O O . ARG A 1 103 ? 2.809 19.042 -8.291 1.00 91.31 103 ARG A O 1
ATOM 882 N N . MET A 1 104 ? 3.733 16.998 -8.413 1.00 87.81 104 MET A N 1
ATOM 883 C CA . MET A 1 104 ? 2.477 16.244 -8.356 1.00 87.81 104 MET A CA 1
ATOM 884 C C . MET A 1 104 ? 1.790 16.313 -6.987 1.00 87.81 104 MET A C 1
ATOM 886 O O . MET A 1 104 ? 0.689 15.792 -6.833 1.00 87.81 104 MET A O 1
ATOM 890 N N . LYS A 1 105 ? 2.431 16.924 -5.977 1.00 86.62 105 LYS A N 1
ATOM 891 C CA . LYS A 1 105 ? 1.964 16.927 -4.586 1.00 86.62 105 LYS A CA 1
ATOM 892 C C . LYS A 1 105 ? 1.641 15.503 -4.114 1.00 86.62 105 LYS A C 1
ATOM 894 O O . LYS A 1 105 ? 0.667 15.290 -3.397 1.00 86.62 105 LYS A O 1
ATOM 899 N N . PHE A 1 106 ? 2.480 14.534 -4.494 1.00 82.06 106 PHE A N 1
ATOM 900 C CA . PHE A 1 106 ? 2.235 13.104 -4.279 1.00 82.06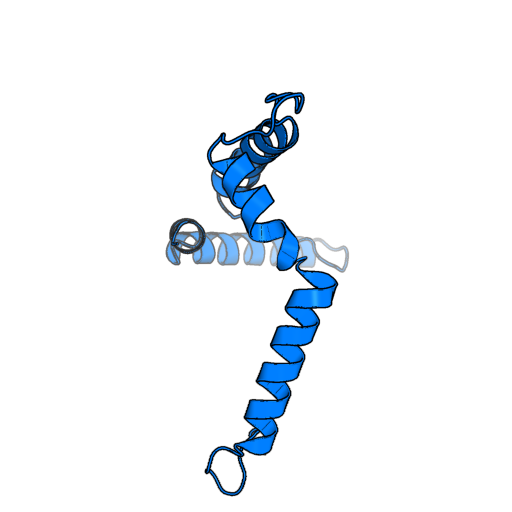 106 PHE A CA 1
ATOM 901 C C . PHE A 1 106 ? 1.953 12.774 -2.809 1.00 82.06 106 PHE A C 1
ATOM 903 O O . PHE A 1 106 ? 1.042 12.014 -2.504 1.00 82.06 106 PHE A O 1
ATOM 910 N N . LYS A 1 107 ? 2.646 13.452 -1.883 1.00 80.00 107 LYS A N 1
ATOM 911 C CA . LYS A 1 107 ? 2.365 13.362 -0.446 1.00 80.00 107 LYS A CA 1
ATOM 912 C C . LYS A 1 107 ? 0.905 13.694 -0.134 1.00 80.00 107 LYS A C 1
ATOM 914 O O . LYS A 1 107 ? 0.268 12.927 0.560 1.00 80.00 107 LYS A O 1
ATOM 919 N N . GLN A 1 108 ? 0.363 14.796 -0.654 1.00 81.62 108 GLN A N 1
ATOM 920 C CA . GLN A 1 108 ? -1.029 15.195 -0.405 1.00 81.62 108 GLN A CA 1
ATOM 921 C C . GLN A 1 108 ? -2.025 14.173 -0.961 1.00 81.62 108 GLN A C 1
ATOM 923 O O . GLN A 1 108 ? -3.007 13.883 -0.293 1.00 81.62 108 GLN A O 1
ATOM 928 N N . GLN A 1 109 ? -1.732 13.580 -2.121 1.00 79.00 109 GLN A N 1
ATOM 929 C CA . GLN A 1 109 ? -2.540 12.492 -2.682 1.00 79.00 109 GLN A CA 1
ATOM 930 C C . GLN A 1 109 ? -2.484 11.229 -1.810 1.00 79.00 109 GLN A C 1
ATOM 932 O O . GLN A 1 109 ? -3.516 10.638 -1.528 1.00 79.00 109 GLN A O 1
ATOM 937 N N . MET A 1 110 ? -1.309 10.861 -1.281 1.00 70.25 110 MET A N 1
ATOM 938 C CA . MET A 1 110 ? -1.183 9.758 -0.314 1.00 70.25 110 MET A CA 1
ATOM 939 C C . MET A 1 110 ? -1.899 10.031 1.015 1.00 70.25 110 MET A C 1
ATOM 941 O O . MET A 1 110 ? -2.277 9.096 1.713 1.00 70.25 110 MET A O 1
ATOM 945 N N . LYS A 1 111 ? -2.053 11.306 1.392 1.00 70.00 111 LYS A N 1
ATOM 946 C CA . LYS A 1 111 ? -2.809 11.713 2.582 1.00 70.00 111 LYS A CA 1
ATOM 947 C C . LYS A 1 111 ? -4.324 11.712 2.362 1.00 70.00 111 LYS A C 1
ATOM 949 O O . LYS A 1 111 ? -5.045 11.788 3.347 1.00 70.00 111 LYS A O 1
ATOM 954 N N . GLY A 1 112 ? -4.778 11.688 1.109 1.00 57.81 112 GLY A N 1
ATOM 955 C CA . GLY A 1 112 ? -6.161 11.932 0.717 1.00 57.81 112 GLY A CA 1
ATOM 956 C C . GLY A 1 112 ? -7.018 10.672 0.641 1.00 57.81 112 GLY A C 1
ATOM 957 O O . GLY A 1 112 ? -7.360 10.260 -0.462 1.00 57.81 112 GLY A O 1
ATOM 958 N N . VAL A 1 113 ? -7.369 10.122 1.810 1.00 46.12 113 VAL A N 1
ATOM 959 C CA . VAL A 1 113 ? -8.694 9.573 2.181 1.00 46.12 113 VAL A CA 1
ATOM 960 C C . VAL A 1 113 ? -8.895 9.870 3.662 1.00 46.12 113 VAL A C 1
ATOM 962 O O . VAL A 1 113 ? -7.965 9.559 4.442 1.00 46.12 113 VAL A O 1
#

Radius of gyration: 23.11 Å; chains: 1; bounding box: 54×35×59 Å

Sequence (113 aa):
MSIEGYIRKRPDTGYWESQIHAGKEFRRKFAYEQEWSKWRDFYRGNWAPGVMPLNLFYMFLRSIVPRVYFRDPTVSISPAKPGAENLLFARLLERVDNKMLRRMKFKQQMKGV

Foldseek 3Di:
DPDPQDDPNHGNPVRVVVVVVVVVVCCVPPVVVVCVVVVVCLVVQNDDPPPDNPCVVCVVCVVVCCVVLVDQDFDQFDQPDDDPVSVVVSVVVRVVVRVVCVVVVVSVVVVPD

Organism: NCBI:txid412755

pLDDT: mean 80.85, std 12.42, range [46.12, 95.75]

Secondary structure (DSSP, 8-state):
---TTEETTEE-HHHHHHHHHHHHHHHHHHS-GGGHHHHHHHHHT-PPTTS----HHHHHHHHHHHHHHHSPP------SS-SHHHHHHHHHHHHHHHHHHHHTTHHHHHH--